Protein AF-A0A1G9XYL0-F1 (afdb_monomer_lite)

Structure (mmCIF, N/CA/C/O backbone):
data_AF-A0A1G9XYL0-F1
#
_entry.id   AF-A0A1G9XYL0-F1
#
loop_
_atom_site.group_PDB
_atom_site.id
_atom_site.type_symbol
_atom_site.label_atom_id
_atom_site.label_alt_id
_atom_site.label_comp_id
_atom_site.label_asym_id
_atom_site.label_entity_id
_atom_site.label_seq_id
_atom_site.pdbx_PDB_ins_code
_atom_site.Cartn_x
_atom_site.Cartn_y
_atom_site.Cartn_z
_atom_site.occupancy
_atom_site.B_iso_or_equiv
_atom_site.auth_seq_id
_atom_site.auth_comp_id
_atom_site.auth_asym_id
_atom_site.auth_atom_id
_atom_site.pdbx_PDB_model_num
ATOM 1 N N . MET A 1 1 ? -1.126 13.665 -4.878 1.00 50.22 1 MET A N 1
ATOM 2 C CA . MET A 1 1 ? -2.263 13.752 -5.829 1.00 50.22 1 MET A CA 1
ATOM 3 C C . MET A 1 1 ? -2.922 12.385 -5.926 1.00 50.22 1 MET A C 1
ATOM 5 O O . MET A 1 1 ? -2.176 11.410 -5.978 1.00 50.22 1 MET A O 1
ATOM 9 N N . PRO A 1 2 ? -4.261 12.284 -5.930 1.00 67.38 2 PRO A N 1
ATOM 10 C CA . PRO A 1 2 ? -4.931 10.996 -6.059 1.00 67.38 2 PRO A CA 1
ATOM 11 C C . PRO A 1 2 ? -4.655 10.415 -7.447 1.00 67.38 2 PRO A C 1
ATOM 13 O O . PRO A 1 2 ? -4.856 11.079 -8.463 1.00 67.38 2 PRO A O 1
ATOM 16 N N . GLN A 1 3 ? -4.151 9.187 -7.481 1.00 78.12 3 GLN A N 1
ATOM 17 C CA . GLN A 1 3 ? -3.942 8.446 -8.718 1.00 78.12 3 GLN A CA 1
ATOM 18 C C . GLN A 1 3 ? -5.122 7.485 -8.918 1.00 78.12 3 GLN A C 1
ATOM 20 O O . GLN A 1 3 ? -5.633 6.920 -7.948 1.00 78.12 3 GLN A O 1
ATOM 25 N N . VAL A 1 4 ? -5.573 7.307 -10.163 1.00 85.00 4 VAL A N 1
ATOM 26 C CA . VAL A 1 4 ? -6.825 6.589 -10.479 1.00 85.00 4 VAL A CA 1
ATOM 27 C C . VAL A 1 4 ? -6.828 5.149 -9.961 1.00 85.00 4 VAL A C 1
ATOM 29 O O . VAL A 1 4 ? -7.882 4.649 -9.578 1.00 85.00 4 VAL A O 1
ATOM 32 N N . GLN A 1 5 ? -5.669 4.493 -9.860 1.00 84.44 5 GLN A N 1
ATOM 33 C CA . GLN A 1 5 ? -5.581 3.132 -9.321 1.00 84.44 5 GLN A CA 1
ATOM 34 C C . GLN A 1 5 ? -6.067 3.001 -7.868 1.00 84.44 5 GLN A C 1
ATOM 36 O O . GLN A 1 5 ? -6.397 1.899 -7.443 1.00 84.44 5 GLN A O 1
ATOM 41 N N . PHE A 1 6 ? -6.142 4.102 -7.113 1.00 88.88 6 PHE A N 1
ATOM 42 C CA . PHE A 1 6 ? -6.626 4.104 -5.732 1.00 88.88 6 PHE A CA 1
ATOM 43 C C . PHE A 1 6 ? -8.110 4.473 -5.612 1.00 88.88 6 PHE A C 1
ATOM 45 O O . PHE A 1 6 ? -8.640 4.485 -4.504 1.00 88.88 6 PHE A O 1
ATOM 52 N N . ALA A 1 7 ? -8.806 4.748 -6.724 1.00 91.44 7 ALA A N 1
ATOM 53 C CA . ALA A 1 7 ? -10.195 5.211 -6.711 1.00 91.44 7 ALA A CA 1
ATOM 54 C C . ALA A 1 7 ? -11.137 4.281 -5.928 1.00 91.44 7 ALA A C 1
ATOM 56 O O . ALA A 1 7 ? -12.029 4.768 -5.243 1.00 91.44 7 ALA A O 1
ATOM 57 N N . GLY A 1 8 ? -10.910 2.963 -5.967 1.00 92.38 8 GLY A N 1
ATOM 58 C CA . GLY A 1 8 ? -11.708 1.996 -5.207 1.00 92.38 8 GLY A CA 1
ATOM 59 C C . GLY A 1 8 ? -11.648 2.201 -3.688 1.00 92.38 8 GLY A C 1
ATOM 60 O O . GLY A 1 8 ? -12.672 2.073 -3.027 1.00 92.38 8 GLY A O 1
ATOM 61 N N . ILE A 1 9 ? -10.487 2.588 -3.147 1.00 93.00 9 ILE A N 1
ATOM 62 C CA . ILE A 1 9 ? -10.289 2.829 -1.706 1.00 93.00 9 ILE A CA 1
ATOM 63 C C . ILE A 1 9 ? -11.079 4.069 -1.271 1.00 93.00 9 ILE A C 1
ATOM 65 O O . ILE A 1 9 ? -11.822 4.037 -0.291 1.00 93.00 9 ILE A O 1
ATOM 69 N N . TYR A 1 10 ? -10.976 5.157 -2.039 1.00 94.12 10 TYR A N 1
ATOM 70 C CA . TYR A 1 10 ? -11.721 6.388 -1.759 1.00 94.12 10 TYR A CA 1
ATOM 71 C C . TYR A 1 10 ? -13.231 6.195 -1.935 1.00 94.12 10 TYR A C 1
ATOM 73 O O . TYR A 1 10 ? -14.002 6.605 -1.071 1.00 94.12 10 TYR A O 1
ATOM 81 N N . ALA A 1 11 ? -13.651 5.515 -3.006 1.00 95.56 11 ALA A N 1
ATOM 82 C CA . ALA A 1 11 ? -15.059 5.233 -3.264 1.00 95.56 11 ALA A CA 1
ATOM 83 C C . ALA A 1 11 ? -15.674 4.331 -2.185 1.00 95.56 11 ALA A C 1
ATOM 85 O O . ALA A 1 11 ? -16.819 4.553 -1.807 1.00 95.56 11 ALA A O 1
ATOM 86 N N . ALA A 1 12 ? -14.938 3.343 -1.663 1.00 96.19 12 ALA A N 1
ATOM 87 C CA . ALA A 1 12 ? -15.408 2.504 -0.560 1.00 96.19 12 ALA A CA 1
ATOM 88 C C . ALA A 1 12 ? -15.658 3.321 0.717 1.00 96.19 12 ALA A C 1
ATOM 90 O O . ALA A 1 12 ? -16.673 3.119 1.382 1.00 96.19 12 ALA A O 1
ATOM 91 N N . LYS A 1 13 ? -14.782 4.290 1.023 1.00 95.75 13 LYS A N 1
ATOM 92 C CA . LYS A 1 13 ? -14.984 5.224 2.139 1.00 95.75 13 LYS A CA 1
ATOM 93 C C . LYS A 1 13 ? -16.190 6.135 1.912 1.00 95.75 13 LYS A C 1
ATOM 95 O O . LYS A 1 13 ? -17.032 6.246 2.796 1.00 95.75 13 LYS A O 1
ATOM 100 N N . GLU A 1 14 ? -16.299 6.745 0.734 1.00 96.06 14 GLU A N 1
ATOM 101 C CA . GLU A 1 14 ? -17.404 7.653 0.393 1.00 96.06 14 GLU A CA 1
ATOM 102 C C . GLU A 1 14 ? -18.766 6.942 0.378 1.00 96.06 14 GLU A C 1
ATOM 104 O O . GLU A 1 14 ? -19.770 7.508 0.803 1.00 96.06 14 GLU A O 1
ATOM 109 N N . ARG A 1 15 ? -18.799 5.678 -0.058 1.00 97.69 15 ARG A N 1
ATOM 110 C CA . ARG A 1 15 ? -20.013 4.849 -0.102 1.00 97.69 15 ARG A CA 1
ATOM 111 C C . ARG A 1 15 ? -20.354 4.165 1.220 1.00 97.69 15 ARG A C 1
ATOM 113 O O . ARG A 1 15 ? -21.382 3.505 1.284 1.00 97.69 15 ARG A O 1
ATOM 120 N N . GLY A 1 16 ? -19.523 4.311 2.252 1.00 97.75 16 GLY A N 1
ATOM 121 C CA . GLY A 1 16 ? -19.783 3.751 3.578 1.00 97.75 16 GLY A CA 1
ATOM 122 C C . GLY A 1 16 ? -19.419 2.275 3.760 1.00 97.75 16 GLY A C 1
ATOM 123 O O . GLY A 1 16 ? -19.629 1.761 4.850 1.00 97.75 16 GLY A O 1
ATOM 124 N N . PHE A 1 17 ? -18.798 1.608 2.782 1.00 98.25 17 PHE A N 1
ATOM 125 C CA . PHE A 1 17 ? -18.514 0.165 2.857 1.00 98.25 17 PHE A CA 1
ATOM 126 C C . PHE A 1 17 ? -17.633 -0.223 4.050 1.00 98.25 17 PHE A C 1
ATOM 128 O O . PHE A 1 17 ? -17.864 -1.249 4.673 1.00 98.25 17 PHE A O 1
ATOM 135 N N . TYR A 1 18 ? -16.651 0.607 4.417 1.00 97.88 18 TYR A N 1
ATOM 136 C CA . TYR A 1 18 ? -15.865 0.356 5.631 1.00 97.88 18 TYR A CA 1
ATOM 137 C C . TYR A 1 18 ? -16.721 0.444 6.897 1.00 97.88 18 TYR A C 1
ATOM 139 O O . TYR A 1 18 ? -16.598 -0.395 7.782 1.00 97.88 18 TYR A O 1
ATOM 147 N N . LYS A 1 19 ? -17.630 1.424 6.958 1.00 97.44 19 LYS A N 1
ATOM 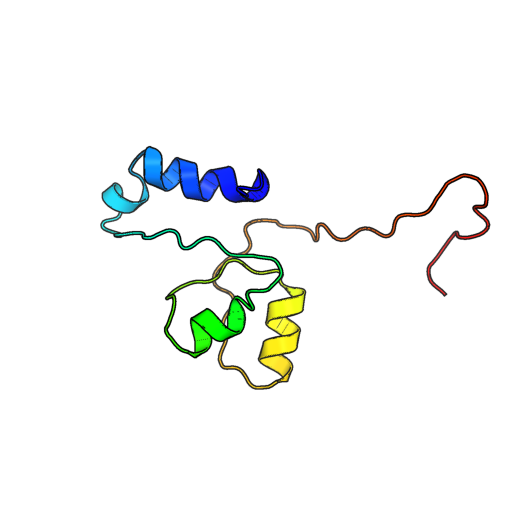148 C CA . LYS A 1 19 ? -18.531 1.618 8.096 1.00 97.44 19 LYS A CA 1
ATOM 149 C C . LYS A 1 19 ? -19.533 0.470 8.223 1.00 97.44 19 LYS A C 1
ATOM 151 O O . LYS A 1 19 ? -19.819 0.064 9.345 1.00 97.44 19 LYS A O 1
ATOM 156 N N . ASP A 1 20 ? -20.032 -0.048 7.102 1.00 98.31 20 ASP A N 1
ATOM 157 C CA . ASP A 1 20 ? -20.943 -1.198 7.071 1.00 98.31 20 ASP A CA 1
ATOM 158 C C . ASP A 1 20 ? -20.283 -2.462 7.652 1.00 98.31 20 ASP A C 1
ATOM 160 O O . ASP A 1 20 ? -20.941 -3.245 8.331 1.00 98.31 20 ASP A O 1
ATOM 164 N N . GLU A 1 21 ? -18.966 -2.603 7.475 1.00 97.75 21 GLU A N 1
ATOM 165 C CA . GLU A 1 21 ? -18.141 -3.662 8.076 1.00 97.75 21 GLU A CA 1
ATOM 166 C C . GLU A 1 21 ? -17.629 -3.314 9.492 1.00 97.75 21 GLU A C 1
ATOM 168 O O . GLU A 1 21 ? -16.848 -4.060 10.082 1.00 97.75 21 GLU A O 1
ATOM 173 N N . GLY A 1 22 ? -18.036 -2.173 10.062 1.00 97.88 22 GLY A N 1
ATOM 174 C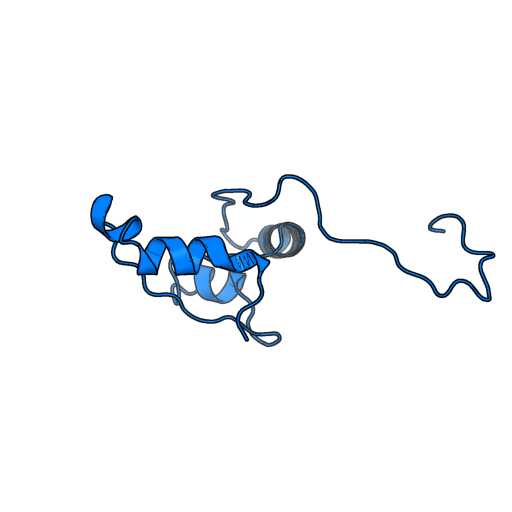 CA . GLY A 1 22 ? -17.600 -1.728 11.390 1.00 97.88 22 GLY A CA 1
ATOM 175 C C . GLY A 1 22 ? -16.137 -1.270 11.465 1.00 97.88 22 GLY A C 1
ATOM 176 O O . GLY A 1 22 ? -15.560 -1.246 12.550 1.00 97.88 22 GLY A O 1
ATOM 177 N N . ILE A 1 23 ? -15.534 -0.906 10.331 1.00 97.12 23 ILE A N 1
ATOM 178 C CA . ILE A 1 23 ? -14.141 -0.463 10.216 1.00 97.12 23 ILE A CA 1
ATOM 179 C C . ILE A 1 23 ? -14.098 1.065 10.091 1.00 97.12 23 ILE A C 1
ATOM 181 O O . ILE A 1 23 ? -14.651 1.654 9.158 1.00 97.12 23 ILE A O 1
ATOM 185 N N . GLU A 1 24 ? -13.389 1.721 11.006 1.00 96.31 24 GLU A N 1
ATOM 186 C CA . GLU A 1 24 ? -13.056 3.139 10.886 1.00 96.31 24 GLU A CA 1
ATOM 187 C C . GLU A 1 24 ? -11.765 3.302 10.076 1.00 96.31 24 GLU A C 1
ATOM 189 O O . GLU A 1 24 ? -10.736 2.722 10.408 1.00 96.31 24 GLU A O 1
ATOM 194 N N . VAL A 1 25 ? -11.824 4.070 8.983 1.00 96.25 25 VAL A N 1
ATOM 195 C CA . VAL A 1 25 ? -10.688 4.234 8.064 1.00 96.25 25 VAL A CA 1
ATOM 196 C C . VAL A 1 25 ? -10.299 5.698 7.927 1.00 96.25 25 VAL A C 1
ATOM 198 O O . VAL A 1 25 ? -11.045 6.520 7.377 1.00 96.25 25 VAL A O 1
ATOM 201 N N . GLU A 1 26 ? -9.066 6.007 8.309 1.00 96.25 26 GLU A N 1
ATOM 202 C CA . GLU A 1 26 ? -8.353 7.214 7.905 1.00 96.25 26 GLU A CA 1
ATOM 203 C C . GLU A 1 26 ? -7.485 6.915 6.674 1.00 96.25 26 GLU A C 1
ATOM 205 O O . GLU A 1 26 ? -6.792 5.905 6.617 1.00 96.25 26 GLU A O 1
ATOM 210 N N . ILE A 1 27 ? -7.540 7.780 5.654 1.00 94.81 27 ILE A N 1
ATOM 211 C CA . ILE A 1 27 ? -6.712 7.620 4.451 1.00 94.81 27 ILE A CA 1
ATOM 212 C C . ILE A 1 27 ? -5.603 8.658 4.512 1.00 94.81 27 ILE A C 1
ATOM 214 O O . ILE A 1 27 ? -5.835 9.832 4.219 1.00 94.81 27 ILE A O 1
ATOM 218 N N . VAL A 1 28 ? -4.402 8.204 4.853 1.00 94.19 28 VAL A N 1
ATOM 219 C CA . VAL A 1 28 ? -3.202 9.039 4.858 1.00 94.19 28 VAL A CA 1
ATOM 220 C C . VAL A 1 28 ? -2.604 9.055 3.446 1.00 94.19 28 VAL A C 1
ATOM 222 O O . VAL A 1 28 ? -2.301 7.994 2.892 1.00 94.19 28 VAL A O 1
ATOM 225 N N . PRO A 1 29 ? -2.457 10.228 2.805 1.00 89.81 29 PRO A N 1
ATOM 226 C CA . PRO A 1 29 ? -1.870 10.303 1.477 1.00 89.81 29 PRO A CA 1
ATOM 227 C C . PRO A 1 29 ? -0.375 9.975 1.531 1.00 89.81 29 PRO A C 1
ATOM 229 O O . PRO A 1 29 ? 0.374 10.552 2.313 1.00 89.81 29 PRO A O 1
ATOM 232 N N . GLY A 1 30 ? 0.070 9.088 0.643 1.00 88.38 30 GLY A N 1
ATOM 233 C CA . GLY A 1 30 ? 1.495 8.883 0.392 1.00 88.38 30 GLY A CA 1
ATOM 234 C C . GLY A 1 30 ? 2.117 10.006 -0.448 1.00 88.38 30 GLY A C 1
ATOM 235 O O . GLY A 1 30 ? 1.485 11.012 -0.783 1.00 88.38 30 GLY A O 1
ATOM 236 N N . GLY A 1 31 ? 3.361 9.794 -0.869 1.00 86.50 31 GLY A N 1
ATOM 237 C CA . GLY A 1 31 ? 4.104 10.711 -1.727 1.00 86.50 31 GLY A CA 1
ATOM 238 C C . GLY A 1 31 ? 5.400 10.076 -2.230 1.00 86.50 31 GLY A C 1
ATOM 239 O O . GLY A 1 31 ? 5.779 9.019 -1.734 1.00 86.50 31 GLY A O 1
ATOM 240 N N . PRO A 1 32 ? 6.080 10.698 -3.208 1.00 85.62 32 PRO A N 1
ATOM 241 C CA . PRO A 1 32 ? 7.358 10.194 -3.717 1.00 85.62 32 PRO A CA 1
ATOM 242 C C . PRO A 1 32 ? 8.442 10.112 -2.631 1.00 85.62 32 PRO A C 1
ATOM 244 O O . PRO A 1 32 ? 9.318 9.262 -2.723 1.00 85.62 32 PRO A O 1
ATOM 247 N N . ASP A 1 33 ? 8.343 10.949 -1.596 1.00 89.38 33 ASP A N 1
ATOM 248 C CA . ASP A 1 33 ? 9.293 11.004 -0.479 1.00 89.38 33 ASP A CA 1
ATOM 249 C C . ASP A 1 33 ? 8.849 10.163 0.736 1.00 89.38 33 ASP A C 1
ATOM 251 O O . ASP A 1 33 ? 9.482 10.208 1.789 1.00 89.38 33 ASP A O 1
ATOM 255 N N . VAL A 1 34 ? 7.746 9.411 0.622 1.00 91.06 34 VAL A N 1
ATOM 256 C CA . VAL A 1 34 ? 7.192 8.602 1.718 1.00 91.06 34 VAL A CA 1
ATOM 257 C C . VAL A 1 34 ? 7.466 7.125 1.463 1.00 91.06 34 VAL A C 1
ATOM 259 O O . VAL A 1 34 ? 6.909 6.532 0.540 1.00 91.06 34 VAL A O 1
ATOM 262 N N . ILE A 1 35 ? 8.270 6.513 2.331 1.00 92.31 35 ILE A N 1
ATOM 263 C CA . ILE A 1 35 ? 8.496 5.064 2.333 1.00 92.31 35 ILE A CA 1
ATOM 264 C C . ILE A 1 35 ? 7.382 4.404 3.148 1.00 92.31 35 ILE A C 1
ATOM 266 O O . ILE A 1 35 ? 7.389 4.443 4.380 1.00 92.31 35 ILE A O 1
ATOM 270 N N . ILE A 1 36 ? 6.408 3.820 2.454 1.00 95.69 36 ILE A N 1
ATOM 271 C CA . ILE A 1 36 ? 5.176 3.277 3.047 1.00 95.69 36 ILE A CA 1
ATOM 272 C C . ILE A 1 36 ? 5.486 2.153 4.044 1.00 95.69 36 ILE A C 1
ATOM 274 O O . ILE A 1 36 ? 4.895 2.092 5.118 1.00 95.69 36 ILE A O 1
ATOM 278 N N . GLU A 1 37 ? 6.450 1.299 3.721 1.00 96.75 37 GLU A N 1
ATOM 279 C CA . GLU A 1 37 ? 6.885 0.176 4.550 1.00 96.75 37 GLU A CA 1
ATOM 280 C C . GLU A 1 37 ? 7.398 0.636 5.916 1.00 96.75 37 GLU A C 1
ATOM 282 O O . GLU A 1 37 ? 7.059 0.036 6.934 1.00 96.75 37 GLU A O 1
ATOM 287 N N . GLN A 1 38 ? 8.153 1.737 5.959 1.00 95.75 38 GLN A N 1
ATOM 288 C CA . GLN A 1 38 ? 8.639 2.307 7.217 1.00 95.75 38 GLN A CA 1
ATOM 289 C C . GLN A 1 38 ? 7.505 2.908 8.047 1.00 95.75 38 GLN A C 1
ATOM 291 O O . GLN A 1 38 ? 7.538 2.807 9.270 1.00 95.75 38 GLN A O 1
ATOM 296 N N . GLN A 1 39 ? 6.492 3.505 7.409 1.00 97.12 39 GLN A N 1
ATOM 297 C CA . GLN A 1 39 ? 5.320 4.015 8.129 1.00 97.12 39 GLN A CA 1
ATOM 298 C C . GLN A 1 39 ? 4.572 2.880 8.842 1.00 97.12 39 GLN A C 1
ATOM 300 O O . GLN A 1 39 ? 4.175 3.049 9.992 1.00 97.12 39 GLN A O 1
ATOM 305 N N . VAL A 1 40 ? 4.445 1.715 8.196 1.00 97.56 40 VAL A N 1
ATOM 306 C CA . VAL A 1 40 ? 3.830 0.522 8.803 1.00 97.56 40 VAL A CA 1
ATOM 307 C C . VAL A 1 40 ? 4.704 -0.040 9.926 1.00 97.56 40 VAL A C 1
ATOM 309 O O . VAL A 1 40 ? 4.217 -0.252 11.032 1.00 97.56 40 VAL A O 1
ATOM 312 N N . VAL A 1 41 ? 6.006 -0.241 9.684 1.00 97.56 41 VAL A N 1
ATOM 313 C CA . VAL A 1 41 ? 6.932 -0.797 10.694 1.00 97.56 41 VAL A CA 1
ATOM 314 C C . VAL A 1 41 ? 7.009 0.074 11.948 1.00 97.56 41 VAL A C 1
ATOM 316 O O . VAL A 1 41 ? 7.054 -0.453 13.057 1.00 97.56 41 VAL A O 1
ATOM 319 N N . ASN A 1 42 ? 6.993 1.398 11.787 1.00 96.69 42 ASN A N 1
ATOM 320 C CA . ASN A 1 42 ? 7.056 2.338 12.905 1.00 96.69 42 ASN A CA 1
ATOM 321 C C . ASN A 1 42 ? 5.697 2.542 13.603 1.00 96.69 42 ASN A C 1
ATOM 323 O O . ASN A 1 42 ? 5.629 3.305 14.565 1.00 96.69 42 ASN A O 1
ATOM 327 N N . GLY A 1 43 ? 4.624 1.902 13.122 1.00 97.00 43 GLY A N 1
ATOM 328 C CA . GLY A 1 43 ? 3.275 2.032 13.677 1.00 97.00 43 GLY A CA 1
ATOM 329 C C . GLY A 1 43 ? 2.606 3.382 13.402 1.00 97.00 43 GLY A C 1
ATOM 330 O O . GLY A 1 43 ? 1.666 3.746 14.100 1.00 97.00 43 GLY A O 1
ATOM 331 N N . ALA A 1 44 ? 3.089 4.143 12.415 1.00 96.88 44 ALA A N 1
ATOM 332 C CA . ALA A 1 44 ? 2.472 5.407 12.013 1.00 96.88 44 ALA A CA 1
ATOM 333 C C . ALA A 1 44 ? 1.175 5.194 11.210 1.00 96.88 44 ALA A C 1
ATOM 335 O O . ALA A 1 44 ? 0.308 6.064 11.211 1.00 96.88 44 ALA A O 1
ATOM 336 N N . VAL A 1 45 ? 1.049 4.051 10.525 1.00 97.56 45 VAL A N 1
ATOM 337 C CA . VAL A 1 45 ? -0.179 3.590 9.856 1.00 97.56 45 VAL A CA 1
ATOM 338 C C . VAL A 1 45 ? -0.327 2.078 10.027 1.00 97.56 45 VAL A C 1
ATOM 340 O O . VAL A 1 45 ? 0.673 1.362 10.051 1.00 97.56 45 VAL A O 1
ATOM 343 N N . ASP A 1 46 ? -1.561 1.576 10.078 1.00 97.06 46 ASP A N 1
ATOM 344 C CA . ASP A 1 46 ? -1.817 0.140 10.272 1.00 97.06 46 ASP A CA 1
ATOM 345 C C . ASP A 1 46 ? -1.593 -0.687 8.996 1.00 97.06 46 ASP A C 1
ATOM 347 O O . ASP A 1 46 ? -1.131 -1.828 9.042 1.00 97.06 46 ASP A O 1
ATOM 351 N N . ILE A 1 47 ? -1.945 -0.123 7.834 1.00 96.00 47 ILE A N 1
ATOM 352 C CA . ILE A 1 47 ? -1.883 -0.797 6.531 1.00 96.00 47 ILE A CA 1
ATOM 353 C C . ILE A 1 47 ? -1.313 0.161 5.485 1.00 96.00 47 ILE A C 1
ATOM 355 O O . ILE A 1 47 ? -1.748 1.304 5.355 1.00 96.00 47 ILE A O 1
ATOM 359 N N . GLY A 1 48 ? -0.369 -0.342 4.688 1.00 95.12 48 GLY A N 1
ATOM 360 C CA . GLY A 1 48 ? 0.211 0.360 3.548 1.00 95.12 48 GLY A CA 1
ATOM 361 C C . GLY A 1 48 ? -0.198 -0.252 2.208 1.00 95.12 48 GLY A C 1
ATOM 362 O O . GLY A 1 48 ? -0.263 -1.473 2.065 1.00 95.12 48 GLY A O 1
ATOM 363 N N . VAL A 1 49 ? -0.419 0.591 1.195 1.00 93.44 49 VAL A N 1
ATOM 364 C CA . VAL A 1 49 ? -0.579 0.157 -0.204 1.00 93.44 49 VAL A CA 1
ATOM 365 C C . VAL A 1 49 ? 0.702 0.486 -0.962 1.00 93.44 49 VAL A C 1
ATOM 367 O O . VAL A 1 49 ? 0.911 1.631 -1.349 1.00 93.44 49 VAL A O 1
ATOM 370 N N . SER A 1 50 ? 1.553 -0.518 -1.171 1.00 91.00 50 SER A N 1
ATOM 371 C CA . SER A 1 50 ? 2.855 -0.373 -1.835 1.00 91.00 50 SER A CA 1
ATOM 372 C C . SER A 1 50 ? 3.005 -1.315 -3.034 1.00 91.00 50 SER A C 1
ATOM 374 O O . SER A 1 50 ? 2.167 -2.194 -3.262 1.00 91.00 50 SER A O 1
ATOM 376 N N . SER A 1 51 ? 4.065 -1.122 -3.821 1.00 89.88 51 SER A N 1
ATOM 377 C CA . SER A 1 51 ? 4.449 -2.078 -4.856 1.00 89.88 51 SER A CA 1
ATOM 378 C C . SER A 1 51 ? 4.961 -3.375 -4.222 1.00 89.88 51 SER A C 1
ATOM 380 O O . SER A 1 51 ? 5.525 -3.390 -3.126 1.00 89.88 51 SER A O 1
ATOM 382 N N . PHE A 1 52 ? 4.747 -4.498 -4.909 1.00 90.69 52 PHE A N 1
ATOM 383 C CA . PHE A 1 52 ? 5.150 -5.798 -4.376 1.00 90.69 52 PHE A CA 1
ATOM 384 C C . PHE A 1 52 ? 6.677 -5.952 -4.317 1.00 90.69 52 PHE A C 1
ATOM 386 O O . PHE A 1 52 ? 7.203 -6.552 -3.388 1.00 90.69 52 PHE A O 1
ATOM 393 N N . ASP A 1 53 ? 7.396 -5.377 -5.278 1.00 91.00 53 ASP A N 1
ATOM 394 C CA . ASP A 1 53 ? 8.859 -5.311 -5.301 1.00 91.00 53 ASP A CA 1
ATOM 395 C C . ASP A 1 53 ? 9.428 -4.528 -4.108 1.00 91.00 53 ASP A C 1
ATOM 397 O O . ASP A 1 53 ? 10.354 -5.017 -3.463 1.00 91.00 53 ASP A O 1
ATOM 401 N N . SER A 1 54 ? 8.843 -3.379 -3.753 1.00 92.44 54 SER A N 1
ATOM 402 C CA . SER A 1 54 ? 9.268 -2.606 -2.579 1.00 92.44 54 SER A CA 1
ATOM 403 C C . SER A 1 54 ? 9.062 -3.388 -1.277 1.00 92.44 54 SER A C 1
ATOM 405 O O . SER A 1 54 ? 9.956 -3.428 -0.427 1.00 92.44 54 SER A O 1
ATOM 407 N N . LEU A 1 55 ? 7.936 -4.103 -1.150 1.00 94.19 55 LEU A N 1
ATOM 408 C CA . LEU A 1 55 ? 7.695 -5.012 -0.027 1.00 94.19 55 LEU A CA 1
ATOM 409 C C . LEU A 1 55 ? 8.781 -6.096 0.078 1.00 94.19 55 LEU A C 1
ATOM 411 O O . LEU A 1 55 ? 9.267 -6.361 1.177 1.00 94.19 55 LEU A O 1
ATOM 415 N N . LEU A 1 56 ? 9.160 -6.725 -1.041 1.00 94.69 56 LEU A N 1
ATOM 416 C CA . LEU A 1 56 ? 10.199 -7.761 -1.049 1.00 94.69 56 LEU A CA 1
ATOM 417 C C . LEU A 1 56 ? 11.559 -7.201 -0.622 1.00 94.69 56 LEU A C 1
ATOM 419 O O . LEU A 1 56 ? 12.183 -7.773 0.265 1.00 94.69 56 LEU A O 1
ATOM 423 N N . VAL A 1 57 ? 11.971 -6.052 -1.167 1.00 95.62 57 VAL A N 1
ATOM 424 C CA . VAL A 1 57 ? 13.230 -5.388 -0.780 1.00 95.62 57 VAL A CA 1
ATOM 425 C C . VAL A 1 57 ? 13.261 -5.090 0.721 1.00 95.62 57 VAL A C 1
ATOM 427 O O . VAL A 1 57 ? 14.274 -5.302 1.380 1.00 95.62 57 VAL A O 1
ATOM 430 N N . ASN A 1 58 ? 12.157 -4.611 1.292 1.00 96.44 58 ASN A N 1
ATOM 431 C CA . ASN A 1 58 ? 12.094 -4.304 2.719 1.00 96.44 58 ASN A CA 1
ATOM 432 C C . ASN A 1 58 ? 12.098 -5.570 3.595 1.00 96.44 58 ASN A C 1
ATOM 434 O O . ASN A 1 58 ? 12.734 -5.574 4.647 1.00 96.44 58 ASN A O 1
ATOM 438 N N . ARG A 1 59 ? 11.464 -6.664 3.153 1.00 96.12 59 ARG A N 1
ATOM 439 C CA . ARG A 1 59 ? 11.552 -7.967 3.838 1.00 96.12 59 ARG A CA 1
ATOM 440 C C . ARG A 1 59 ? 12.949 -8.582 3.777 1.00 96.12 59 ARG A C 1
ATOM 442 O O . ARG A 1 59 ? 13.360 -9.191 4.759 1.00 96.12 59 ARG A O 1
ATOM 449 N N . ASP A 1 60 ? 13.672 -8.412 2.670 1.00 97.19 60 ASP A N 1
ATOM 450 C CA . ASP A 1 60 ? 15.075 -8.840 2.549 1.00 97.19 60 ASP A CA 1
ATOM 451 C C . ASP A 1 60 ? 15.986 -8.068 3.519 1.00 97.19 60 ASP A C 1
ATOM 453 O O . ASP A 1 60 ? 16.984 -8.605 3.990 1.00 97.19 60 ASP A O 1
ATOM 457 N N . ASN A 1 61 ? 15.604 -6.838 3.881 1.00 96.44 61 ASN A N 1
ATOM 458 C CA . ASN A 1 61 ? 16.220 -6.053 4.956 1.00 96.44 61 ASN A CA 1
ATOM 459 C C . ASN A 1 61 ? 15.634 -6.375 6.348 1.00 96.44 61 ASN A C 1
ATOM 461 O O . ASN A 1 61 ? 15.662 -5.535 7.245 1.00 96.44 61 ASN A O 1
ATOM 465 N N . GLU A 1 62 ? 15.075 -7.575 6.518 1.00 96.75 62 GLU A N 1
ATOM 466 C CA . GLU A 1 62 ? 14.574 -8.124 7.785 1.00 96.75 62 GLU A CA 1
ATOM 467 C C . GLU A 1 62 ? 13.400 -7.352 8.417 1.00 96.75 62 GLU A C 1
ATOM 469 O O . GLU A 1 62 ? 13.053 -7.579 9.579 1.00 96.75 62 GLU A O 1
ATOM 474 N N . LEU A 1 63 ? 12.726 -6.474 7.662 1.00 97.50 63 LEU A N 1
ATOM 475 C CA . LEU A 1 63 ? 11.536 -5.793 8.167 1.00 97.50 63 LEU A CA 1
ATOM 476 C C . LEU A 1 63 ? 10.347 -6.770 8.263 1.00 97.50 63 LEU A C 1
ATOM 478 O O . LEU A 1 63 ? 10.075 -7.507 7.306 1.00 97.50 63 LEU A O 1
ATOM 482 N N . PRO A 1 64 ? 9.589 -6.766 9.379 1.00 96.94 64 PRO A N 1
ATOM 483 C CA . PRO A 1 64 ? 8.553 -7.760 9.673 1.00 96.94 64 PRO A CA 1
ATOM 484 C C . PRO A 1 64 ? 7.229 -7.467 8.943 1.00 96.9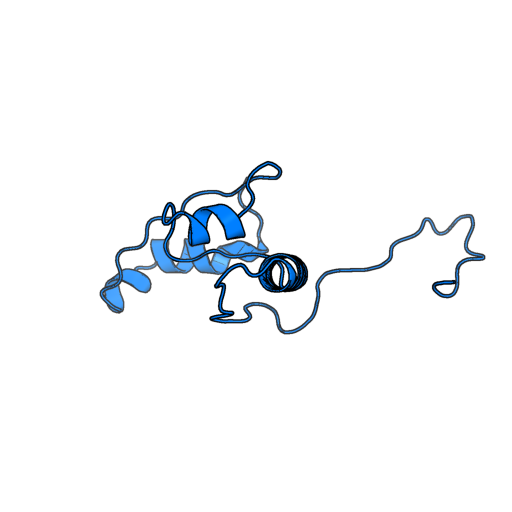4 64 PRO A C 1
ATOM 486 O O . PRO A 1 64 ? 6.171 -7.337 9.553 1.00 96.94 64 PRO A O 1
ATOM 489 N N . LEU A 1 65 ? 7.280 -7.338 7.618 1.00 97.38 65 LEU A N 1
ATOM 490 C CA . LEU A 1 65 ? 6.134 -6.980 6.783 1.00 97.38 65 LEU A CA 1
ATOM 491 C C . LEU A 1 65 ? 5.445 -8.218 6.198 1.00 97.38 65 LEU A C 1
ATOM 493 O O . LEU A 1 65 ? 6.093 -9.176 5.767 1.00 97.38 65 LEU A O 1
ATOM 497 N N . VAL A 1 66 ? 4.115 -8.166 6.105 1.00 96.00 66 VAL A N 1
ATOM 498 C CA . VAL A 1 66 ? 3.277 -9.233 5.537 1.00 96.00 66 VAL A CA 1
ATOM 499 C C . VAL A 1 66 ? 2.436 -8.678 4.387 1.00 96.00 66 VAL A C 1
ATOM 501 O O . VAL A 1 66 ? 1.908 -7.572 4.465 1.00 96.00 66 VAL A O 1
ATOM 504 N N . SER A 1 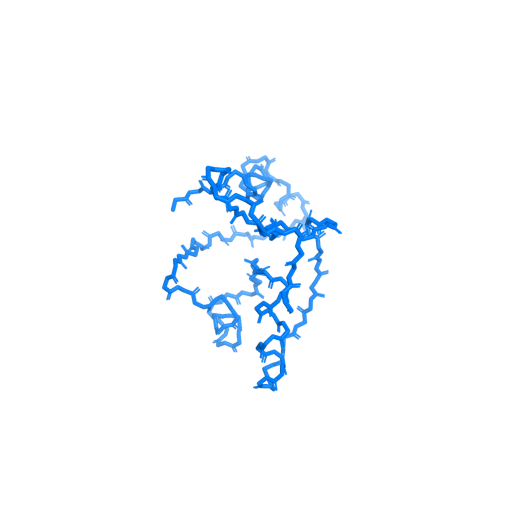67 ? 2.295 -9.450 3.304 1.00 95.25 67 SER A N 1
ATOM 505 C CA . SER A 1 67 ? 1.375 -9.104 2.214 1.00 95.25 67 SER A CA 1
ATOM 506 C C . SER A 1 67 ? -0.047 -9.523 2.582 1.00 95.25 67 SER A C 1
ATOM 508 O O . SER A 1 67 ? -0.301 -10.712 2.762 1.00 95.25 67 SER A O 1
ATOM 510 N N . LEU A 1 68 ? -0.965 -8.558 2.677 1.00 94.31 68 LEU A N 1
ATOM 511 C CA . LEU A 1 68 ? -2.368 -8.814 3.019 1.00 94.31 68 LEU A CA 1
ATOM 512 C C . LEU A 1 68 ? -3.223 -9.160 1.790 1.00 94.31 68 LEU A C 1
ATOM 514 O O . LEU A 1 68 ? -4.000 -10.110 1.816 1.00 94.31 68 LEU A O 1
ATOM 518 N N . ALA A 1 69 ? -3.093 -8.386 0.710 1.00 93.19 69 ALA A N 1
ATOM 519 C CA . ALA A 1 69 ? -3.890 -8.550 -0.503 1.00 93.19 69 ALA A CA 1
ATOM 520 C C . ALA A 1 69 ? -3.169 -7.993 -1.739 1.00 93.19 69 ALA A C 1
ATOM 522 O O . ALA A 1 69 ? -2.336 -7.093 -1.637 1.00 93.19 69 ALA A O 1
ATOM 523 N N . GLN A 1 70 ? -3.530 -8.504 -2.921 1.00 91.12 70 GLN A N 1
ATOM 524 C CA . GLN A 1 70 ? -3.065 -8.007 -4.219 1.00 91.12 70 GLN A CA 1
ATOM 525 C C . GLN A 1 70 ? -4.236 -7.395 -4.990 1.00 91.12 70 GLN A C 1
ATOM 527 O O . GLN A 1 70 ? -5.100 -8.108 -5.496 1.00 91.12 70 GLN A O 1
ATOM 532 N N . VAL A 1 71 ? -4.260 -6.064 -5.094 1.00 87.62 71 VAL A N 1
ATOM 533 C CA . VAL A 1 71 ? -5.333 -5.328 -5.796 1.00 87.62 71 VAL A CA 1
ATOM 534 C C . VAL A 1 71 ? -5.205 -5.464 -7.319 1.00 87.62 71 VAL A C 1
ATOM 536 O O . VAL A 1 71 ? -6.191 -5.403 -8.049 1.00 87.62 71 VAL A O 1
ATOM 539 N N . THR A 1 72 ? -3.988 -5.699 -7.815 1.00 85.25 72 THR A N 1
ATOM 540 C CA . THR A 1 72 ? -3.705 -5.955 -9.230 1.00 85.25 72 THR A CA 1
ATOM 541 C C . THR A 1 72 ? -3.071 -7.328 -9.395 1.00 85.25 72 THR A C 1
ATOM 543 O O . THR A 1 72 ? -2.107 -7.647 -8.711 1.00 85.25 72 THR A O 1
ATOM 546 N N . GLN A 1 73 ? -3.561 -8.125 -10.345 1.00 83.25 73 GLN A N 1
ATOM 547 C CA . GLN A 1 73 ? -3.070 -9.495 -10.560 1.00 83.25 73 GLN A CA 1
ATOM 548 C C . GLN A 1 73 ? -1.764 -9.570 -11.365 1.00 83.25 73 GLN A C 1
ATOM 550 O O . GLN A 1 73 ? -1.134 -10.621 -11.441 1.00 83.25 73 GLN A O 1
ATOM 555 N N . LYS A 1 74 ? -1.380 -8.480 -12.035 1.00 85.25 74 LYS A N 1
ATOM 556 C CA . LYS A 1 74 ? -0.191 -8.412 -12.888 1.00 85.25 74 LYS A CA 1
ATOM 557 C C . LYS A 1 74 ? 0.580 -7.145 -12.573 1.00 85.25 74 LYS A C 1
ATOM 559 O O . LYS A 1 74 ? -0.024 -6.098 -12.356 1.00 85.25 74 LYS A O 1
ATOM 564 N N . SER A 1 75 ? 1.905 -7.238 -12.641 1.00 83.38 75 SER A N 1
ATOM 565 C CA . SER A 1 75 ? 2.784 -6.077 -12.521 1.00 83.38 75 SER A CA 1
ATOM 566 C C . SER A 1 75 ? 2.413 -5.004 -13.548 1.00 83.38 75 SER A C 1
ATOM 568 O O . SER A 1 75 ? 2.114 -5.314 -14.710 1.00 83.38 75 SER A O 1
ATOM 570 N N . SER A 1 76 ? 2.443 -3.743 -13.126 1.00 81.00 76 SER A N 1
ATOM 571 C CA . SER A 1 76 ? 2.280 -2.564 -13.982 1.00 81.00 76 SER A CA 1
ATOM 572 C C . SER A 1 76 ? 3.598 -2.111 -14.619 1.00 81.00 76 SER A C 1
ATOM 574 O O . SER A 1 76 ? 3.566 -1.336 -15.575 1.00 81.00 76 SER A O 1
ATOM 576 N N . TYR A 1 77 ? 4.749 -2.627 -14.169 1.00 86.12 77 TYR A N 1
ATOM 577 C CA . TYR A 1 77 ? 6.054 -2.259 -14.717 1.00 86.12 77 TYR A CA 1
ATOM 578 C C . TYR A 1 77 ? 6.206 -2.711 -16.168 1.00 86.12 77 TYR A C 1
ATOM 580 O O . TYR A 1 77 ? 5.953 -3.866 -16.523 1.00 86.12 77 TYR A O 1
ATOM 588 N N . ARG A 1 78 ? 6.633 -1.789 -17.030 1.00 87.38 78 ARG A N 1
ATOM 589 C CA . ARG A 1 78 ? 6.893 -2.039 -18.450 1.00 87.38 78 ARG A CA 1
ATOM 590 C C . ARG A 1 78 ? 8.206 -1.381 -18.844 1.00 87.38 78 ARG A C 1
ATOM 592 O O . ARG A 1 78 ? 8.488 -0.260 -18.432 1.00 87.38 78 ARG A O 1
ATOM 599 N N . LEU A 1 79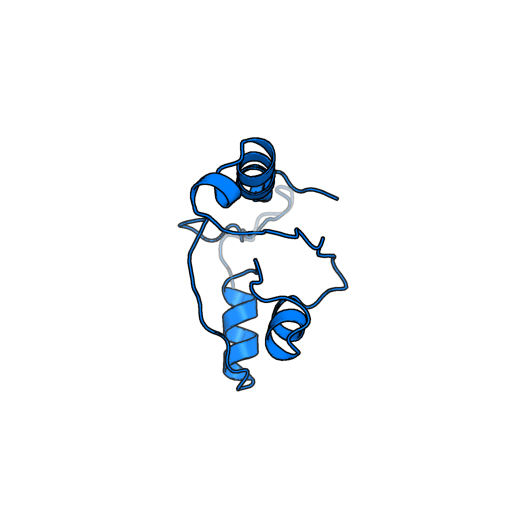 ? 8.975 -2.061 -19.687 1.00 87.44 79 LEU A N 1
ATOM 600 C CA . LEU A 1 79 ? 10.106 -1.449 -20.376 1.00 87.44 79 LEU A CA 1
ATOM 601 C C . LEU A 1 79 ? 9.572 -0.625 -21.548 1.00 87.44 79 LEU A C 1
ATOM 603 O O . LEU A 1 79 ? 8.824 -1.133 -22.382 1.00 87.44 79 LEU A O 1
ATOM 607 N N . LEU A 1 80 ? 9.957 0.647 -21.607 1.00 86.94 80 LEU A N 1
ATOM 608 C CA . LEU A 1 80 ? 9.538 1.583 -22.647 1.00 86.94 80 LEU A CA 1
ATOM 609 C C . LEU A 1 80 ? 10.779 2.147 -23.345 1.00 86.94 80 LEU A C 1
ATOM 611 O O . LEU A 1 80 ? 11.773 2.468 -22.697 1.00 86.94 80 LEU A O 1
ATOM 615 N N . SER A 1 81 ? 10.732 2.286 -24.671 1.00 84.81 81 SER A N 1
ATOM 616 C CA . SER A 1 81 ? 11.807 2.912 -25.449 1.00 84.81 81 SER A CA 1
ATOM 617 C C . SER A 1 81 ? 11.248 3.786 -26.573 1.00 84.81 81 SER A C 1
ATOM 619 O O . SER A 1 81 ? 10.116 3.610 -27.026 1.00 84.81 81 SER A O 1
ATOM 621 N N . LYS A 1 82 ? 12.035 4.770 -27.029 1.00 85.31 82 LYS A N 1
ATOM 622 C CA . LYS A 1 82 ? 11.669 5.599 -28.188 1.00 85.31 82 LYS A CA 1
ATOM 623 C C . LYS A 1 82 ? 11.827 4.786 -29.477 1.00 85.31 82 LYS A C 1
ATOM 625 O O . LYS A 1 82 ? 12.906 4.268 -29.750 1.00 85.31 82 LYS A O 1
ATOM 630 N N . ASN A 1 83 ? 10.792 4.785 -30.321 1.00 74.69 83 ASN A N 1
ATOM 631 C CA . ASN A 1 83 ? 10.745 4.032 -31.584 1.00 74.69 83 ASN A CA 1
ATOM 632 C C . ASN A 1 83 ? 11.920 4.347 -32.544 1.00 74.69 83 ASN A C 1
ATOM 634 O O . ASN A 1 83 ? 12.495 3.459 -33.164 1.00 74.69 83 ASN A O 1
ATOM 638 N N . ARG A 1 84 ? 12.350 5.616 -32.628 1.00 60.91 84 ARG A N 1
ATOM 639 C CA . ARG A 1 84 ? 13.288 6.119 -33.660 1.00 60.91 84 ARG A CA 1
ATOM 640 C C . ARG A 1 84 ? 14.742 5.604 -33.602 1.00 60.91 84 ARG A C 1
ATOM 642 O O . ARG A 1 84 ? 15.576 6.117 -34.342 1.00 60.91 84 ARG A O 1
ATOM 649 N N . ARG A 1 85 ? 15.071 4.619 -32.759 1.00 57.56 85 ARG A N 1
ATOM 650 C CA . ARG A 1 85 ? 16.403 3.974 -32.701 1.00 57.56 85 ARG A CA 1
ATOM 651 C C . ARG A 1 85 ? 16.348 2.467 -32.408 1.00 57.56 85 ARG A C 1
ATOM 653 O O . ARG A 1 85 ? 17.333 1.931 -31.917 1.00 57.56 85 ARG A O 1
ATOM 660 N N . ALA A 1 86 ? 15.215 1.792 -32.622 1.00 60.78 86 ALA A N 1
ATOM 661 C CA . ALA A 1 86 ? 14.950 0.462 -32.060 1.00 60.78 86 ALA A CA 1
ATOM 662 C C . ALA A 1 86 ? 15.794 -0.687 -32.667 1.00 60.78 86 ALA A C 1
ATOM 664 O O . ALA A 1 86 ? 15.301 -1.546 -33.393 1.00 60.78 86 ALA A O 1
ATOM 665 N N . SER A 1 87 ? 17.072 -0.743 -32.299 1.00 70.62 87 SER A N 1
ATOM 666 C CA . SER A 1 87 ? 17.881 -1.964 -32.227 1.00 70.62 87 SER A CA 1
ATOM 667 C C . SER A 1 87 ? 17.691 -2.703 -30.889 1.00 70.62 87 SER A C 1
ATOM 669 O O . SER A 1 87 ? 18.222 -3.796 -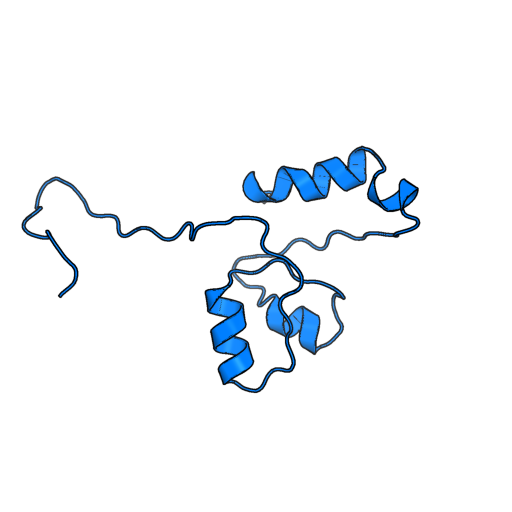30.711 1.00 70.62 87 SER A O 1
ATOM 671 N N . ILE A 1 88 ? 16.899 -2.157 -29.956 1.00 76.88 88 ILE A N 1
ATOM 672 C CA . ILE A 1 88 ? 16.552 -2.797 -28.678 1.00 76.88 88 ILE A CA 1
ATOM 673 C C . ILE A 1 88 ? 15.363 -3.737 -28.901 1.00 76.88 88 ILE A C 1
ATOM 675 O O . ILE A 1 88 ? 14.233 -3.282 -29.071 1.00 76.88 88 ILE A O 1
ATOM 679 N N . ARG A 1 89 ? 15.627 -5.047 -28.914 1.00 78.50 89 ARG A N 1
ATOM 680 C CA . ARG A 1 89 ? 14.607 -6.105 -29.075 1.00 78.50 89 ARG A CA 1
ATOM 681 C C . ARG A 1 89 ? 14.391 -6.951 -27.821 1.00 78.50 89 ARG A C 1
ATOM 683 O O . ARG A 1 89 ? 13.349 -7.578 -27.693 1.00 78.50 89 ARG A O 1
ATOM 690 N N . GLN A 1 90 ? 15.358 -6.954 -26.913 1.00 80.62 90 GLN A N 1
ATOM 691 C CA . GLN A 1 90 ? 15.342 -7.716 -25.670 1.00 80.62 90 GLN A CA 1
ATOM 692 C C . GLN A 1 90 ? 16.246 -7.026 -24.635 1.00 80.62 90 GLN A C 1
ATOM 694 O O . GLN A 1 90 ? 17.144 -6.275 -25.043 1.00 80.62 90 GLN A O 1
ATOM 699 N N . PRO A 1 91 ? 16.017 -7.240 -23.325 1.00 79.75 91 PRO A N 1
ATOM 700 C CA . PRO A 1 91 ? 17.011 -6.935 -22.297 1.00 79.75 91 PRO A CA 1
ATOM 701 C C . PRO A 1 91 ? 18.354 -7.593 -22.648 1.00 79.75 91 PRO A C 1
ATOM 703 O O . PRO A 1 91 ? 18.368 -8.639 -23.298 1.00 79.75 91 PRO A O 1
ATOM 706 N N . LYS A 1 92 ? 19.468 -6.957 -22.279 1.00 73.56 92 LYS A N 1
ATOM 707 C CA . LYS A 1 92 ? 20.791 -7.583 -22.390 1.00 73.56 92 LYS A CA 1
ATOM 708 C C . LYS A 1 92 ? 21.003 -8.590 -21.272 1.00 73.56 92 LYS A C 1
ATOM 710 O O . LYS A 1 92 ? 20.481 -8.321 -20.169 1.00 73.56 92 LYS A O 1
#

Foldseek 3Di:
DDDPLCVVVVVCVVVCVCVVVVHDDDDDDDDPPDLQLVCCLVVVDVDGDDDPVSVVVVVVVVRPDDDDDDSDPDDPDDDDDDPPPPPPPDDD

Secondary structure (DSSP, 8-state):
---GGGHHHHHHHHTTHHHHTT---------TT--HHHHHHTTS-S-----HHHHHHHHHTT--------S-SS--------GGG----S--

Radius of gyration: 17.38 Å; chains: 1; bounding box: 42×23×47 Å

Sequence (92 aa):
MPQVQFAGIYAAKERGFYKDEGIEVEIVPGGPDVIIEQQVVNGAVDIGVSSFDSLLVNRDNELPLVSLAQVTQKSSYRLLSKNRRASIRQPK

pLDDT: mean 89.8, std 9.78, range [50.22, 98.31]